Protein AF-A0A376P1E5-F1 (afdb_monomer_lite)

Secondary structure (DSSP, 8-state):
-HHHHHHHHHHHHHHHHHHHHHHHHHHHHHHTHHHHHHTT-HHHHHHHHHHHHHHHHHHHHHHHHHHHHHTHHHHHHHHHHHHHHHHHHHHHSPTTSS-HHHHHHHHHHHHHHHHHHHHHHHHHHHHHHHHHHHHHHH-

pLDDT: mean 73.29, std 11.2, range [42.22, 89.94]

Sequence (139 aa):
MVIYQRYSTPIVRRVRAYLADINDGFNEIINGMSVIQQFRQQARFGERMGEASRSHYMARMQTLRLDGFLLRPLLSLFSSLILCGLLMLFGFSASGTIEVGVLYAFISYLGRLNEPLIELTTQQAMLQQAVVAGERCLN

Foldseek 3Di:
DVVCVVPVVVLLVVLVVLVVVLVVLVVCCVVCVVVCVVVVVVVVSVVVSVVSVVVSVVSVVVVVCCLVPCQVVVLVVVLVVVLVVVVVVVVPDDPPPDDPVNNVVVNVVSVVVSVVSNVVVVVVSVVVVVVVVVVVVVD

Organism: Escherichia coli (NCBI:txid562)

InterPro domains:
  IPR011527 ABC tran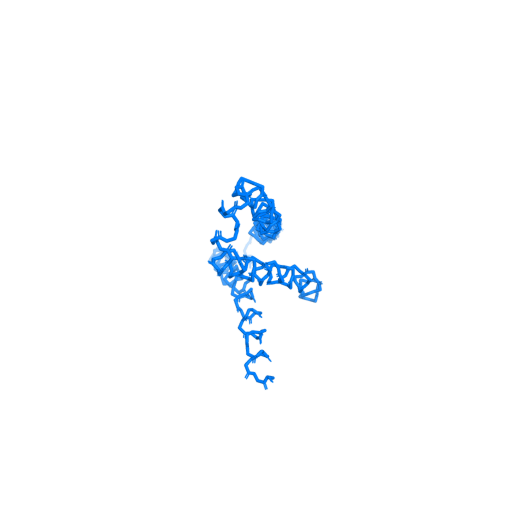sporter type 1, transmembrane domain [PF00664] (2-116)
  IPR011527 ABC transporter type 1, transmembrane domain [PS50929] (1-1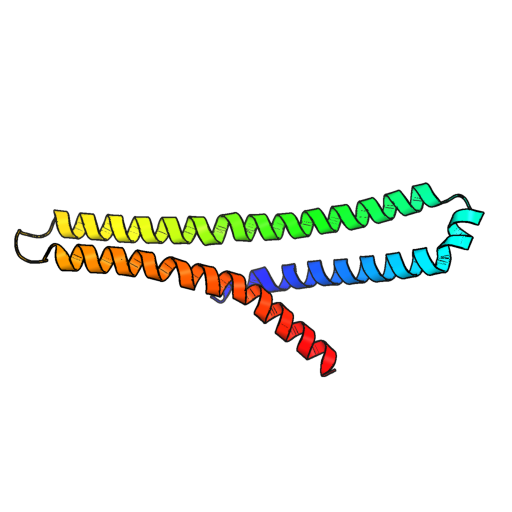29)
  IPR036640 ABC transporter type 1, transmembrane domain superfamily [G3DSA:1.20.1560.10] (1-139)
  IPR036640 ABC transporter type 1, transmembrane domain superfamily [SSF90123] (1-137)

Radius of gyration: 25.0 Å; chains: 1; bounding box: 57×25×74 Å

Structure (mmCIF, N/CA/C/O backbone):
data_AF-A0A376P1E5-F1
#
_entry.id   AF-A0A376P1E5-F1
#
loop_
_atom_site.group_PDB
_atom_site.id
_atom_site.type_symbol
_atom_site.label_atom_id
_atom_site.label_alt_id
_atom_site.label_comp_id
_atom_site.label_asym_id
_atom_site.label_entity_id
_atom_site.label_seq_id
_atom_site.pdbx_PDB_ins_code
_atom_site.Cartn_x
_atom_site.Cartn_y
_atom_site.Cartn_z
_atom_site.occupancy
_atom_site.B_iso_or_equiv
_atom_site.auth_seq_id
_atom_site.auth_comp_id
_atom_site.auth_asym_id
_atom_site.auth_atom_id
_atom_site.pdbx_PDB_model_num
ATOM 1 N N . MET A 1 1 ? -0.132 -12.889 -12.738 1.00 45.53 1 MET A N 1
ATOM 2 C CA . MET A 1 1 ? -1.487 -12.371 -12.423 1.00 45.53 1 MET A CA 1
ATOM 3 C C . MET A 1 1 ? -2.299 -13.292 -11.497 1.00 45.53 1 MET A C 1
ATOM 5 O O . MET A 1 1 ? -2.848 -12.797 -10.524 1.00 45.53 1 MET A O 1
ATOM 9 N N . VAL A 1 2 ? -2.311 -14.618 -11.705 1.00 42.22 2 VAL A N 1
ATOM 10 C CA . VAL A 1 2 ? -3.041 -15.595 -10.851 1.00 42.22 2 VAL A CA 1
ATOM 11 C C . VAL A 1 2 ? -2.475 -15.719 -9.424 1.00 42.22 2 VAL A C 1
ATOM 13 O O . VAL A 1 2 ? -3.220 -15.884 -8.461 1.00 42.22 2 VAL A O 1
ATOM 16 N N . ILE A 1 3 ? -1.155 -15.583 -9.261 1.00 45.47 3 ILE A N 1
ATOM 17 C CA . ILE A 1 3 ? -0.488 -15.692 -7.949 1.00 45.47 3 ILE A CA 1
ATOM 18 C C . ILE A 1 3 ? -0.892 -14.533 -7.017 1.00 45.47 3 ILE A C 1
ATOM 20 O O . ILE A 1 3 ? -1.144 -14.756 -5.837 1.00 45.47 3 ILE A O 1
ATOM 24 N N . TYR A 1 4 ? -1.058 -13.319 -7.552 1.00 46.44 4 TYR A N 1
ATOM 25 C CA . TYR A 1 4 ? -1.469 -12.142 -6.776 1.00 46.44 4 TYR A CA 1
ATOM 26 C C . TYR A 1 4 ? -2.921 -12.257 -6.280 1.00 46.44 4 TYR A C 1
ATOM 28 O O . TYR A 1 4 ? -3.209 -11.998 -5.112 1.00 46.44 4 TYR A O 1
ATOM 36 N N . GLN A 1 5 ? -3.828 -12.754 -7.131 1.00 42.28 5 GLN A N 1
ATOM 37 C CA . GLN A 1 5 ? -5.219 -13.029 -6.748 1.00 42.28 5 GLN A CA 1
ATOM 38 C C . GLN A 1 5 ? -5.316 -14.092 -5.642 1.00 42.28 5 GLN A C 1
ATOM 40 O O . GLN A 1 5 ? -6.094 -13.934 -4.701 1.00 42.28 5 GLN A O 1
ATOM 45 N N . ARG A 1 6 ? -4.498 -15.151 -5.698 1.00 48.94 6 ARG A N 1
ATOM 46 C CA . ARG A 1 6 ? -4.562 -16.259 -4.730 1.00 48.94 6 ARG A CA 1
ATOM 47 C C . ARG A 1 6 ? -4.090 -15.864 -3.325 1.00 48.94 6 ARG A C 1
ATOM 49 O O . ARG A 1 6 ? -4.612 -16.395 -2.349 1.00 48.94 6 ARG A O 1
ATOM 56 N N . TYR A 1 7 ? -3.166 -14.906 -3.223 1.00 52.75 7 TYR A N 1
ATOM 57 C CA . TYR A 1 7 ? -2.656 -14.400 -1.942 1.00 52.75 7 TYR A CA 1
ATOM 58 C C . TYR A 1 7 ? -3.430 -13.195 -1.385 1.00 52.75 7 TYR A C 1
ATOM 60 O O . TYR A 1 7 ? -3.555 -13.070 -0.169 1.00 52.75 7 TYR A O 1
ATOM 68 N N . SER A 1 8 ? -3.982 -12.326 -2.238 1.00 45.38 8 SER A N 1
ATOM 69 C CA . SER A 1 8 ? -4.650 -11.088 -1.800 1.00 45.38 8 SER A CA 1
ATOM 70 C C . SER A 1 8 ? -6.070 -11.326 -1.252 1.00 45.38 8 SER A C 1
ATOM 72 O O . SER A 1 8 ? -6.469 -10.751 -0.236 1.00 45.38 8 SER A O 1
ATOM 74 N N . THR A 1 9 ? -6.810 -12.270 -1.844 1.00 51.03 9 THR A N 1
ATOM 75 C CA . THR A 1 9 ? -8.192 -12.611 -1.452 1.00 51.03 9 THR A CA 1
ATOM 76 C C . THR A 1 9 ? -8.371 -12.994 0.036 1.00 51.03 9 THR A C 1
ATOM 78 O O . THR A 1 9 ? -9.308 -12.492 0.667 1.00 51.03 9 THR A O 1
ATOM 81 N N . PRO A 1 10 ? -7.511 -13.830 0.662 1.00 55.25 10 PRO A N 1
ATOM 82 C CA . PRO A 1 10 ? -7.650 -14.158 2.087 1.00 55.25 10 PRO A CA 1
ATOM 83 C C . PRO A 1 10 ? -7.321 -12.986 3.028 1.00 55.25 10 PRO A C 1
ATOM 85 O O . PRO A 1 10 ? -7.872 -12.910 4.127 1.00 55.25 10 PRO A O 1
ATOM 88 N N . ILE A 1 11 ? -6.465 -12.052 2.605 1.00 52.69 11 ILE A N 1
ATOM 89 C CA . ILE A 1 11 ? -6.040 -10.908 3.425 1.00 52.69 11 ILE A CA 1
ATOM 90 C C . ILE A 1 11 ? -7.155 -9.858 3.500 1.00 52.69 11 ILE A C 1
ATOM 92 O O . ILE A 1 11 ? -7.519 -9.412 4.590 1.00 52.69 11 ILE A O 1
ATOM 96 N N . VAL A 1 12 ? -7.777 -9.531 2.363 1.00 52.94 12 VAL A N 1
ATOM 97 C CA . VAL A 1 12 ? -8.883 -8.558 2.297 1.00 52.94 12 VAL A CA 1
ATOM 98 C C . VAL A 1 12 ? -10.117 -9.053 3.062 1.00 52.94 12 VAL A C 1
ATOM 100 O O . VAL A 1 12 ? -10.780 -8.267 3.744 1.00 52.94 12 VAL A O 1
ATOM 103 N N . ARG A 1 13 ? -10.400 -10.365 3.024 1.00 56.72 13 ARG A N 1
ATOM 104 C CA . ARG A 1 13 ? -11.483 -10.972 3.820 1.00 56.72 13 ARG A CA 1
ATOM 105 C C . ARG A 1 13 ? -11.240 -10.855 5.325 1.00 56.72 13 ARG A C 1
ATOM 107 O O . ARG A 1 13 ? -12.173 -10.514 6.048 1.00 56.72 13 ARG A O 1
ATOM 114 N N . ARG A 1 14 ? -10.005 -11.067 5.796 1.00 58.28 14 ARG A N 1
ATOM 115 C CA . ARG A 1 14 ? -9.660 -10.914 7.220 1.00 58.28 14 ARG A CA 1
ATOM 116 C C . ARG A 1 14 ? -9.850 -9.483 7.703 1.00 58.28 14 ARG A C 1
ATOM 118 O O . ARG A 1 14 ? -10.514 -9.286 8.709 1.00 58.28 14 ARG A O 1
ATOM 125 N N . VAL A 1 15 ? -9.359 -8.486 6.964 1.00 54.09 15 VAL A N 1
ATOM 126 C CA . VAL A 1 15 ? -9.497 -7.063 7.343 1.00 54.09 15 VAL A CA 1
ATOM 127 C C . VAL A 1 15 ? -10.967 -6.636 7.476 1.00 54.09 15 VAL A C 1
ATOM 129 O O . VAL A 1 15 ? -11.294 -5.825 8.342 1.00 54.09 15 VAL A O 1
ATOM 132 N N . ARG A 1 16 ? -11.868 -7.195 6.656 1.00 55.34 16 ARG A N 1
ATOM 133 C CA . ARG A 1 16 ? -13.310 -6.907 6.738 1.00 55.34 16 ARG A CA 1
ATOM 134 C C . ARG A 1 16 ? -14.029 -7.629 7.877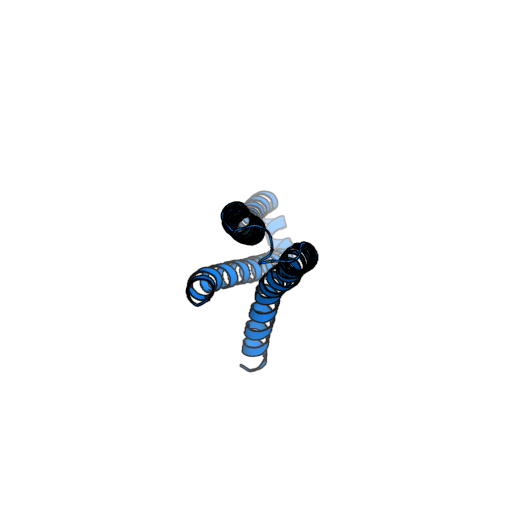 1.00 55.34 16 ARG A C 1
ATOM 136 O O . ARG A 1 16 ? -14.917 -7.018 8.457 1.00 55.34 16 ARG A O 1
ATOM 143 N N . ALA A 1 17 ? -13.676 -8.880 8.178 1.00 60.81 17 ALA A N 1
ATOM 144 C CA . ALA A 1 17 ? -14.227 -9.596 9.337 1.00 60.81 17 ALA A CA 1
ATOM 145 C C . ALA A 1 17 ? -13.890 -8.846 10.629 1.00 60.81 17 ALA A C 1
ATOM 147 O O . ALA A 1 17 ? -14.767 -8.493 11.402 1.00 60.81 17 ALA A O 1
ATOM 148 N N . TYR A 1 18 ? -12.627 -8.451 10.731 1.00 61.38 18 TYR A N 1
ATOM 149 C CA . TYR A 1 18 ? -12.126 -7.561 11.754 1.00 61.38 18 TYR A CA 1
ATOM 150 C C . TYR A 1 18 ? -12.979 -6.278 11.853 1.00 61.38 18 TYR A C 1
ATOM 152 O O . TYR A 1 18 ? -13.576 -6.019 12.893 1.00 61.38 18 TYR A O 1
ATOM 160 N N . LEU A 1 19 ? -13.114 -5.476 10.789 1.00 59.12 19 LEU A N 1
ATOM 161 C CA . LEU A 1 19 ? -13.917 -4.239 10.846 1.00 59.12 19 LEU A CA 1
ATOM 162 C C . LEU A 1 19 ? -15.374 -4.444 11.302 1.00 59.12 19 LEU A C 1
ATOM 164 O O . LEU A 1 19 ? -15.890 -3.567 11.989 1.00 59.12 19 LEU A O 1
ATOM 168 N N . ALA A 1 20 ? -16.013 -5.560 10.936 1.00 62.41 20 ALA A N 1
ATOM 169 C CA . ALA A 1 20 ? -17.356 -5.899 11.408 1.00 62.41 20 ALA A CA 1
ATOM 170 C C . ALA A 1 20 ? -17.361 -6.197 12.917 1.00 62.41 20 ALA A C 1
ATOM 172 O O . ALA A 1 20 ? -18.119 -5.562 13.639 1.00 62.41 20 ALA A O 1
ATOM 173 N N . ASP A 1 21 ? -16.431 -7.027 13.400 1.00 65.56 21 ASP A N 1
ATOM 174 C CA . ASP A 1 21 ? -16.296 -7.349 14.828 1.00 65.56 21 ASP A CA 1
ATOM 175 C C . ASP A 1 21 ? -16.030 -6.101 15.687 1.00 65.56 21 ASP A C 1
ATOM 177 O O . ASP A 1 21 ? -16.553 -5.973 16.794 1.00 65.56 21 ASP A O 1
ATOM 181 N N . ILE A 1 22 ? -15.242 -5.143 15.178 1.00 68.19 22 ILE A N 1
ATOM 182 C CA . ILE A 1 22 ? -15.045 -3.854 15.859 1.00 68.19 22 ILE A CA 1
ATOM 183 C C . ILE A 1 22 ? -16.345 -3.055 15.901 1.00 68.19 22 ILE A C 1
ATOM 185 O O . ILE A 1 22 ? -16.668 -2.499 16.947 1.00 68.19 22 ILE A O 1
ATOM 189 N N . ASN A 1 23 ? -17.078 -2.965 14.790 1.00 71.12 23 ASN A N 1
ATOM 190 C CA . ASN A 1 23 ? -18.297 -2.161 14.734 1.00 71.12 23 ASN A CA 1
ATOM 191 C C . ASN A 1 23 ? -19.396 -2.745 15.628 1.00 71.12 23 ASN A C 1
ATOM 193 O O . ASN A 1 23 ? -20.053 -1.995 16.348 1.00 71.12 23 ASN A O 1
ATOM 197 N N . ASP A 1 24 ? -19.545 -4.068 15.621 1.00 73.12 24 ASP A N 1
ATOM 198 C CA . ASP A 1 24 ? -20.491 -4.790 16.469 1.00 73.12 24 ASP A CA 1
ATOM 199 C C . ASP A 1 24 ? -20.105 -4.646 17.947 1.00 73.12 24 ASP A C 1
ATOM 201 O O . ASP A 1 24 ? -20.950 -4.295 18.771 1.00 73.12 24 ASP A O 1
ATOM 205 N N . GLY A 1 25 ? -18.813 -4.768 18.275 1.00 69.94 25 GLY A N 1
ATOM 206 C CA . GLY A 1 25 ? -18.303 -4.533 19.627 1.00 69.94 25 GLY A CA 1
ATOM 207 C C . GLY A 1 25 ? -18.503 -3.092 20.113 1.00 69.94 25 GLY A C 1
ATOM 208 O O . GLY A 1 25 ? -18.881 -2.873 21.264 1.00 69.94 25 GLY A O 1
ATOM 209 N N . PHE A 1 26 ? -18.316 -2.092 19.245 1.00 73.44 26 PHE A N 1
ATOM 210 C CA . PHE A 1 26 ? -18.623 -0.697 19.578 1.00 73.44 26 PHE A CA 1
ATOM 211 C C . PHE A 1 26 ? -20.119 -0.484 19.805 1.00 73.44 26 PHE A C 1
ATOM 213 O O . PHE A 1 26 ? -20.490 0.204 20.755 1.00 73.44 26 PHE A O 1
ATOM 220 N N . ASN A 1 27 ? -20.977 -1.078 18.973 1.00 76.38 27 ASN A N 1
ATOM 221 C CA . ASN A 1 27 ? -22.427 -0.982 19.129 1.00 76.38 27 ASN A CA 1
ATOM 222 C C . ASN A 1 27 ? -22.883 -1.603 20.455 1.00 76.38 27 ASN A C 1
ATOM 224 O O . ASN A 1 27 ? -23.675 -1.008 21.184 1.00 76.38 27 ASN A O 1
ATOM 228 N N . GLU A 1 28 ? -22.339 -2.766 20.810 1.00 76.75 28 GLU A N 1
ATOM 229 C CA . GLU A 1 28 ? -22.619 -3.443 22.076 1.00 76.75 28 GLU A CA 1
ATOM 230 C C . GLU A 1 28 ? -22.170 -2.603 23.283 1.00 76.75 28 GLU A C 1
ATOM 232 O O . GLU A 1 28 ? -22.914 -2.456 24.252 1.00 76.75 28 GLU A O 1
ATOM 237 N N . ILE A 1 29 ? -20.994 -1.970 23.210 1.00 74.19 29 ILE A N 1
ATOM 238 C CA . ILE A 1 29 ? -20.472 -1.119 24.289 1.00 74.19 29 ILE A CA 1
ATOM 239 C C . ILE A 1 29 ? -21.262 0.184 24.418 1.00 74.19 29 ILE A C 1
ATOM 241 O O . ILE A 1 29 ? -21.532 0.606 25.539 1.00 74.19 29 ILE A O 1
ATOM 245 N N . ILE A 1 30 ? -21.651 0.823 23.310 1.00 79.44 30 ILE A N 1
ATOM 246 C CA . ILE A 1 30 ? -22.430 2.071 23.338 1.00 79.44 30 ILE A CA 1
ATOM 247 C C . ILE A 1 30 ? -23.820 1.813 23.929 1.00 79.44 30 ILE A C 1
ATOM 249 O O . ILE A 1 30 ? -24.239 2.535 24.833 1.00 79.44 30 ILE A O 1
ATOM 253 N N . ASN A 1 31 ? -24.502 0.753 23.483 1.00 81.25 31 ASN A N 1
ATOM 254 C CA . ASN A 1 31 ? -25.818 0.382 24.010 1.00 81.25 31 ASN A CA 1
ATOM 255 C C . ASN A 1 31 ? -25.737 -0.163 25.450 1.00 81.25 31 ASN A C 1
ATOM 257 O O . ASN A 1 31 ? -26.640 0.063 26.253 1.00 81.25 31 ASN A O 1
ATOM 261 N N . GLY A 1 32 ? -24.641 -0.840 25.805 1.00 81.69 32 GLY A N 1
ATOM 262 C CA . GLY A 1 32 ? -24.393 -1.427 27.124 1.00 81.69 32 GLY A CA 1
ATOM 263 C C . GLY A 1 32 ? -23.621 -0.534 28.101 1.00 81.69 32 GLY A C 1
ATOM 264 O O . GLY A 1 32 ? -23.275 -0.992 29.193 1.00 81.69 32 GLY A O 1
ATOM 265 N N . MET A 1 33 ? -23.332 0.727 27.758 1.00 84.12 33 MET A N 1
ATOM 266 C CA . MET A 1 33 ? -22.394 1.561 28.523 1.00 84.12 33 MET A CA 1
ATOM 267 C C . MET A 1 33 ? -22.849 1.777 29.969 1.00 84.12 33 MET A C 1
ATOM 269 O O . MET A 1 33 ? -22.028 1.771 30.888 1.00 84.12 33 MET A O 1
ATOM 273 N N . SER A 1 34 ? -24.160 1.905 30.191 1.00 85.38 34 SER A N 1
ATOM 274 C CA . SER A 1 34 ? -24.717 2.043 31.540 1.00 85.38 34 SER A CA 1
ATOM 275 C C . SER A 1 34 ? -24.438 0.798 32.394 1.00 85.38 34 SER A C 1
ATOM 277 O O . SER A 1 34 ? -24.089 0.930 33.564 1.00 85.38 34 SER A O 1
ATOM 279 N N . VAL A 1 35 ? -24.518 -0.402 31.810 1.00 84.81 35 VAL A N 1
ATOM 280 C CA . VAL A 1 35 ? -24.235 -1.675 32.489 1.00 84.8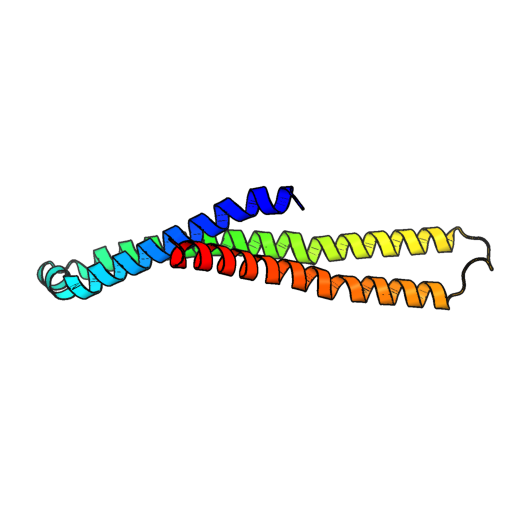1 35 VAL A CA 1
ATOM 281 C C . VAL A 1 35 ? -22.742 -1.771 32.810 1.00 84.81 35 VAL A C 1
ATOM 283 O O . VAL A 1 35 ? -22.358 -2.054 33.942 1.00 84.81 35 VAL A O 1
ATOM 286 N N . ILE A 1 36 ? -21.872 -1.440 31.852 1.00 83.69 36 ILE A N 1
ATOM 287 C CA . ILE A 1 36 ? -20.412 -1.474 32.043 1.00 83.69 36 ILE A CA 1
ATOM 288 C C . ILE A 1 36 ? -19.974 -0.519 33.167 1.00 83.69 36 ILE A C 1
ATOM 290 O O . ILE A 1 36 ? -19.099 -0.865 33.968 1.00 83.69 36 ILE A O 1
ATOM 294 N N . GLN A 1 37 ? -20.595 0.662 33.261 1.00 87.06 37 GLN A N 1
ATOM 295 C CA . GLN A 1 37 ? -20.354 1.628 34.337 1.00 87.06 37 GLN A CA 1
ATOM 296 C C . GLN A 1 37 ? -20.866 1.132 35.693 1.00 87.06 37 GLN A C 1
ATOM 298 O O . GLN A 1 37 ? -20.152 1.261 36.689 1.00 87.06 37 GLN A O 1
ATOM 303 N N . GLN A 1 38 ? -22.053 0.517 35.737 1.00 89.06 38 GLN A N 1
ATOM 304 C CA . GLN A 1 38 ? -22.618 -0.062 36.963 1.00 89.06 38 GLN A CA 1
ATOM 305 C C . GLN A 1 38 ? -21.706 -1.139 37.565 1.00 89.06 38 GLN A C 1
ATOM 307 O O . GLN A 1 38 ? -21.521 -1.178 38.779 1.00 89.06 38 GLN A O 1
ATOM 312 N N . PHE A 1 39 ? -21.060 -1.952 36.726 1.00 89.94 39 PHE A N 1
ATOM 313 C CA . PHE A 1 39 ? -20.085 -2.957 37.166 1.00 89.94 39 PHE A CA 1
ATOM 314 C C . PHE A 1 39 ? -18.638 -2.430 37.275 1.00 89.94 39 PHE A C 1
ATOM 316 O O . PHE A 1 39 ? -17.728 -3.206 37.582 1.00 89.94 39 PHE A O 1
ATOM 323 N N . ARG A 1 40 ? -18.399 -1.131 37.015 1.00 87.50 40 ARG A N 1
ATOM 324 C CA . ARG A 1 40 ? -17.067 -0.489 36.961 1.00 87.50 40 ARG A CA 1
ATOM 325 C C . ARG A 1 40 ? -16.052 -1.247 36.084 1.00 87.50 40 ARG A C 1
ATOM 327 O O . ARG A 1 40 ? -14.862 -1.283 36.382 1.00 87.50 40 ARG A O 1
ATOM 334 N N . GLN A 1 41 ? -16.509 -1.856 34.987 1.00 87.25 41 GLN A N 1
ATOM 335 C CA . GLN A 1 41 ? -15.683 -2.685 34.087 1.00 87.25 41 GLN A CA 1
ATOM 336 C C . GLN A 1 41 ? -15.089 -1.904 32.899 1.00 87.25 41 GLN A C 1
ATOM 338 O O . GLN A 1 41 ? -14.596 -2.507 31.946 1.00 87.25 41 GLN A O 1
ATOM 343 N N . GLN A 1 42 ? -15.114 -0.567 32.934 1.00 85.00 42 GLN A N 1
ATOM 344 C CA . GLN A 1 42 ? -14.692 0.288 31.813 1.00 85.00 42 GLN A CA 1
ATOM 345 C C . GLN A 1 42 ? -13.239 0.025 31.385 1.00 85.00 42 GLN A C 1
ATOM 347 O O . GLN A 1 42 ? -12.962 -0.063 30.192 1.00 85.00 42 GLN A O 1
ATOM 352 N N . ALA A 1 43 ? -12.323 -0.161 32.343 1.00 85.75 43 ALA A N 1
ATOM 353 C CA . ALA A 1 43 ? -10.912 -0.437 32.059 1.00 85.75 43 ALA A CA 1
ATOM 354 C C . ALA A 1 43 ? -10.714 -1.785 31.341 1.00 85.75 43 ALA A C 1
ATOM 356 O O . ALA A 1 43 ? -10.023 -1.847 30.328 1.00 85.75 43 ALA A O 1
ATOM 357 N N . ARG A 1 44 ? -11.394 -2.844 31.802 1.00 83.12 44 ARG A N 1
ATOM 358 C CA . ARG A 1 44 ? -11.306 -4.194 31.218 1.00 83.12 44 ARG A CA 1
ATOM 359 C C . ARG A 1 44 ? -11.867 -4.251 29.795 1.00 83.12 44 ARG A C 1
ATOM 361 O O . ARG A 1 44 ? -11.313 -4.924 28.929 1.00 83.12 44 ARG A O 1
ATOM 368 N N . PHE A 1 45 ? -12.972 -3.548 29.542 1.00 79.62 45 PHE A N 1
ATOM 369 C CA . PHE A 1 45 ? -13.521 -3.418 28.189 1.00 79.62 45 PHE A CA 1
ATOM 370 C C . PHE A 1 45 ? -12.631 -2.555 27.286 1.00 79.62 45 PHE A C 1
ATOM 372 O O . PHE A 1 45 ? -12.445 -2.896 26.119 1.00 79.62 45 PHE A O 1
ATOM 379 N N . GLY A 1 46 ? -12.029 -1.493 27.831 1.00 81.31 46 GLY A N 1
ATOM 380 C CA . GLY A 1 46 ? -11.036 -0.679 27.132 1.00 81.31 46 GLY A CA 1
ATOM 381 C C . GLY A 1 46 ? -9.814 -1.487 26.689 1.00 81.31 46 GLY A C 1
ATOM 382 O O . GLY A 1 46 ? -9.397 -1.366 25.539 1.00 81.31 46 GLY A O 1
ATOM 383 N N . GLU A 1 47 ? -9.288 -2.365 27.549 1.00 86.75 47 GLU A N 1
ATOM 384 C CA . GLU A 1 47 ? -8.193 -3.279 27.193 1.00 86.75 47 GLU A CA 1
ATOM 385 C C . GLU A 1 47 ? -8.589 -4.263 26.089 1.00 86.75 47 GLU A C 1
ATOM 387 O O . GLU A 1 47 ? -7.880 -4.341 25.087 1.00 86.75 47 GLU A O 1
ATOM 392 N N . ARG A 1 48 ? -9.745 -4.943 26.199 1.00 81.50 48 ARG A N 1
ATOM 393 C CA . ARG A 1 48 ? -10.240 -5.846 25.134 1.00 81.50 48 ARG A CA 1
ATOM 394 C C . ARG A 1 48 ? -10.362 -5.135 23.789 1.00 81.50 48 ARG A C 1
ATOM 396 O O . ARG A 1 48 ? -9.975 -5.686 22.759 1.00 81.50 48 ARG A O 1
ATOM 403 N N . MET A 1 49 ? -10.897 -3.916 23.784 1.00 77.25 49 MET A N 1
ATOM 404 C CA . MET A 1 49 ? -11.061 -3.145 22.553 1.00 77.25 49 MET A CA 1
ATOM 405 C C . MET A 1 49 ? -9.713 -2.657 22.005 1.00 77.25 49 MET A C 1
ATOM 407 O O . MET A 1 49 ? -9.497 -2.657 20.791 1.00 77.25 49 MET A O 1
ATOM 411 N N . GLY A 1 50 ? -8.777 -2.307 22.890 1.00 81.31 50 GLY A N 1
ATOM 412 C CA . GLY A 1 50 ? -7.394 -2.000 22.538 1.00 81.31 50 GLY A CA 1
ATOM 413 C C . GLY A 1 50 ? -6.675 -3.187 21.892 1.00 81.31 50 GLY A C 1
ATOM 414 O O . GLY A 1 50 ? -6.009 -3.014 20.871 1.00 81.31 50 GLY A O 1
ATOM 415 N N . GLU A 1 51 ? -6.853 -4.395 22.424 1.00 84.19 51 GLU A N 1
ATOM 416 C CA . GLU A 1 51 ? -6.312 -5.638 21.862 1.00 84.19 51 GLU A CA 1
ATOM 417 C C . GLU A 1 51 ? -6.892 -5.948 20.478 1.00 84.19 51 GLU A C 1
ATOM 419 O O . GLU A 1 51 ? -6.137 -6.194 19.531 1.00 84.19 51 GLU A O 1
ATOM 424 N N . ALA A 1 52 ? -8.219 -5.852 20.329 1.00 74.56 52 ALA A N 1
ATOM 425 C CA . ALA A 1 52 ? -8.892 -6.019 19.044 1.00 74.56 52 ALA A CA 1
ATOM 426 C C . ALA A 1 52 ? -8.346 -5.016 18.014 1.00 74.56 52 ALA A C 1
ATOM 428 O O . ALA A 1 52 ? -7.838 -5.410 16.964 1.00 74.56 52 ALA A O 1
ATOM 429 N N . SER A 1 53 ? -8.305 -3.727 18.355 1.00 74.44 53 SER A N 1
ATOM 430 C CA . SER A 1 53 ? -7.783 -2.679 17.472 1.00 74.44 53 SER A CA 1
ATOM 431 C C . SER A 1 53 ? -6.301 -2.885 17.114 1.00 74.44 53 SER A C 1
ATOM 433 O O . SER A 1 53 ? -5.891 -2.702 15.964 1.00 74.44 53 SER A O 1
ATOM 435 N N . ARG A 1 54 ? -5.481 -3.365 18.060 1.00 82.25 54 ARG A N 1
ATOM 436 C CA . ARG A 1 54 ? -4.064 -3.677 17.822 1.00 82.25 54 ARG A CA 1
ATOM 437 C C . ARG A 1 54 ? -3.885 -4.867 16.883 1.00 82.25 54 ARG A C 1
ATOM 439 O O . ARG A 1 54 ? -3.019 -4.816 16.009 1.00 82.25 54 ARG A O 1
ATOM 446 N N . SER A 1 55 ? -4.709 -5.906 17.007 1.00 76.38 55 SER A N 1
ATOM 447 C CA . SER A 1 55 ? -4.681 -7.054 16.091 1.00 76.38 55 SER A CA 1
ATOM 448 C C . SER A 1 55 ? -5.039 -6.648 14.652 1.00 76.38 55 SER A C 1
ATOM 450 O O . SER A 1 55 ? -4.348 -7.030 13.704 1.00 76.38 55 SER A O 1
ATOM 452 N N . HIS A 1 56 ? -6.020 -5.757 14.485 1.00 73.12 56 HIS A N 1
ATOM 453 C CA . HIS A 1 56 ? -6.375 -5.181 13.188 1.00 73.12 56 HIS A CA 1
ATOM 454 C C . HIS A 1 56 ? -5.259 -4.329 12.603 1.00 73.12 56 HIS A C 1
ATOM 456 O O . HIS A 1 56 ? -4.956 -4.425 11.413 1.00 73.12 56 HIS A O 1
ATOM 462 N N . TYR A 1 57 ? -4.652 -3.482 13.435 1.00 74.00 57 TYR A N 1
ATOM 463 C CA . TYR A 1 57 ? -3.533 -2.648 13.030 1.00 74.00 57 TYR A CA 1
ATOM 464 C C . TYR A 1 57 ? -2.373 -3.506 12.516 1.00 74.00 57 TYR A C 1
ATOM 466 O O . TYR A 1 57 ? -1.829 -3.227 11.449 1.00 74.00 57 TYR A O 1
ATOM 474 N N . MET A 1 58 ? -2.043 -4.596 13.216 1.00 77.19 58 MET A N 1
ATOM 475 C CA . MET A 1 58 ? -0.997 -5.529 12.790 1.00 77.19 58 MET A CA 1
ATOM 476 C C . MET A 1 58 ? -1.336 -6.210 11.459 1.00 77.19 58 MET A C 1
ATOM 478 O O . MET A 1 58 ? -0.480 -6.271 10.575 1.00 77.19 58 MET A O 1
ATOM 482 N N . ALA A 1 59 ? -2.584 -6.647 11.262 1.00 69.31 59 ALA A N 1
ATOM 483 C CA . ALA A 1 59 ? -3.031 -7.222 9.992 1.00 69.31 59 ALA A CA 1
ATOM 484 C C . ALA A 1 59 ? -2.961 -6.206 8.830 1.00 69.31 59 ALA A C 1
ATOM 486 O O . ALA A 1 59 ? -2.457 -6.511 7.744 1.00 69.31 59 ALA A O 1
ATOM 487 N N . ARG A 1 60 ? -3.398 -4.960 9.062 1.00 71.25 60 ARG A N 1
ATOM 488 C CA . ARG A 1 60 ? -3.303 -3.854 8.092 1.00 71.25 60 ARG A CA 1
ATOM 489 C C . ARG A 1 60 ? -1.842 -3.546 7.747 1.00 71.25 60 ARG A C 1
ATOM 491 O O . ARG A 1 60 ? -1.512 -3.383 6.575 1.00 71.25 60 ARG A O 1
ATOM 498 N N . MET A 1 61 ? -0.967 -3.516 8.750 1.00 73.75 61 MET A N 1
ATOM 499 C CA . MET A 1 61 ? 0.460 -3.235 8.589 1.00 73.75 61 MET A CA 1
ATOM 500 C C . MET A 1 61 ? 1.186 -4.332 7.803 1.00 73.75 61 MET A C 1
ATOM 502 O O . MET A 1 61 ? 2.025 -4.023 6.960 1.00 73.75 61 MET A O 1
ATOM 506 N N . GLN A 1 62 ? 0.852 -5.608 8.028 1.00 71.00 62 GLN A N 1
ATOM 507 C CA . GLN A 1 62 ? 1.388 -6.715 7.226 1.00 71.00 62 GLN A CA 1
ATOM 508 C C . GLN A 1 62 ? 1.002 -6.580 5.750 1.00 71.00 62 GLN A C 1
ATOM 510 O O . GLN A 1 62 ? 1.846 -6.776 4.879 1.00 71.00 62 GLN A O 1
ATOM 515 N N . THR A 1 63 ? -0.239 -6.175 5.477 1.00 66.19 63 THR A N 1
ATOM 516 C CA . THR A 1 63 ? -0.723 -5.935 4.109 1.00 66.19 63 THR A CA 1
ATOM 517 C C . THR A 1 63 ? 0.041 -4.782 3.451 1.00 66.19 63 THR A C 1
ATOM 519 O O . THR A 1 63 ? 0.549 -4.924 2.344 1.00 66.19 63 THR A O 1
ATOM 522 N N . LEU A 1 64 ? 0.218 -3.670 4.174 1.00 67.69 64 LEU A N 1
ATOM 523 C CA . LEU A 1 64 ? 0.935 -2.496 3.675 1.00 67.69 64 LEU A CA 1
ATOM 524 C C . LEU A 1 64 ? 2.431 -2.760 3.453 1.00 67.69 64 LEU A C 1
ATOM 526 O O . LEU A 1 64 ? 3.005 -2.259 2.491 1.00 67.69 64 LEU A O 1
ATOM 530 N N . ARG A 1 65 ? 3.074 -3.558 4.317 1.00 66.38 65 ARG A N 1
ATOM 531 C CA . ARG A 1 65 ? 4.464 -3.998 4.109 1.00 66.38 65 ARG A CA 1
ATOM 532 C C . ARG A 1 65 ? 4.604 -4.857 2.859 1.00 66.38 65 ARG A C 1
ATOM 534 O O . ARG A 1 65 ? 5.599 -4.712 2.156 1.00 66.38 65 ARG A O 1
ATOM 541 N N . LEU A 1 66 ? 3.630 -5.723 2.582 1.00 64.88 66 LEU A N 1
ATOM 542 C CA . LEU A 1 66 ? 3.630 -6.546 1.377 1.00 64.88 66 LEU A CA 1
ATOM 543 C C . LEU A 1 66 ? 3.518 -5.668 0.121 1.00 64.88 66 LEU A C 1
ATOM 545 O O . LEU A 1 66 ? 4.360 -5.781 -0.765 1.00 64.88 66 LEU A O 1
ATOM 549 N N . ASP A 1 67 ? 2.566 -4.732 0.095 1.00 64.00 67 ASP A N 1
ATOM 550 C CA . ASP A 1 67 ? 2.389 -3.789 -1.020 1.00 64.00 67 ASP A CA 1
ATOM 551 C C . ASP A 1 67 ? 3.612 -2.876 -1.201 1.00 64.00 67 ASP A C 1
ATOM 553 O O . ASP A 1 67 ? 4.098 -2.672 -2.316 1.00 64.00 67 ASP A O 1
ATOM 557 N N . GLY A 1 68 ? 4.147 -2.353 -0.095 1.00 63.88 68 GLY A N 1
ATOM 558 C CA . GLY A 1 68 ? 5.292 -1.447 -0.096 1.00 63.88 68 GLY A CA 1
ATOM 559 C C . GLY A 1 68 ? 6.591 -2.105 -0.560 1.00 63.88 68 GLY A C 1
ATOM 560 O O . GLY A 1 68 ? 7.408 -1.445 -1.201 1.00 63.88 68 GLY A O 1
ATOM 561 N N . PHE A 1 69 ? 6.781 -3.395 -0.275 1.00 61.03 69 PHE A N 1
ATOM 562 C CA . PHE A 1 69 ? 8.013 -4.106 -0.613 1.00 61.03 69 PHE A CA 1
ATOM 563 C C . PHE A 1 69 ? 7.956 -4.810 -1.975 1.00 61.03 69 PHE A C 1
ATOM 565 O O . PHE A 1 69 ? 8.970 -4.867 -2.667 1.00 61.03 69 PHE A O 1
ATOM 572 N N . LEU A 1 70 ? 6.797 -5.335 -2.391 1.00 61.09 70 LEU A N 1
ATOM 573 C CA . LEU A 1 70 ? 6.704 -6.118 -3.630 1.00 61.09 70 LEU A CA 1
ATOM 574 C C . LEU A 1 70 ? 6.376 -5.297 -4.876 1.00 61.09 70 LEU A C 1
ATOM 576 O O . LEU A 1 70 ? 6.744 -5.728 -5.960 1.00 61.09 70 LEU A O 1
ATOM 580 N N . LEU A 1 71 ? 5.675 -4.166 -4.776 1.00 65.56 71 LEU A N 1
ATOM 581 C CA . LEU A 1 71 ? 5.183 -3.490 -5.984 1.00 65.56 71 LEU A CA 1
ATOM 582 C C . LEU A 1 71 ? 6.188 -2.484 -6.535 1.00 65.56 71 LEU A C 1
ATOM 584 O O . LEU A 1 71 ? 6.707 -2.652 -7.637 1.00 65.56 71 LEU A O 1
ATOM 588 N N . ARG A 1 72 ? 6.511 -1.450 -5.755 1.00 67.19 72 ARG A N 1
ATOM 589 C CA . ARG A 1 72 ? 7.409 -0.374 -6.203 1.00 67.19 72 ARG A CA 1
ATOM 590 C C . ARG A 1 72 ? 8.860 -0.838 -6.405 1.00 67.19 72 ARG A C 1
ATOM 592 O O . ARG A 1 72 ? 9.415 -0.549 -7.465 1.00 67.19 72 ARG A O 1
ATOM 599 N N . PRO A 1 73 ? 9.488 -1.565 -5.458 1.00 75.12 73 PRO A N 1
ATOM 600 C CA . PRO A 1 73 ? 10.884 -1.976 -5.610 1.00 75.12 73 PRO A CA 1
ATOM 601 C C . PRO A 1 73 ? 11.079 -2.982 -6.745 1.00 75.12 73 PRO A C 1
ATOM 603 O O . PRO A 1 73 ? 12.071 -2.908 -7.463 1.00 75.12 73 PRO A O 1
ATOM 606 N N . LEU A 1 74 ? 10.124 -3.892 -6.945 1.00 75.12 74 LEU A N 1
ATOM 607 C CA . LEU A 1 74 ? 10.222 -4.936 -7.963 1.00 75.12 74 LEU A CA 1
ATOM 608 C C . LEU A 1 74 ? 10.061 -4.370 -9.380 1.00 75.12 74 LEU A C 1
ATOM 610 O O . LEU A 1 74 ? 10.832 -4.739 -10.260 1.00 75.12 74 LEU A O 1
ATOM 614 N N . LEU A 1 75 ? 9.124 -3.435 -9.591 1.00 75.50 75 LEU A N 1
ATOM 615 C CA . LEU A 1 75 ? 8.977 -2.713 -10.865 1.00 75.50 75 LEU A CA 1
ATOM 616 C C . LEU A 1 75 ? 10.220 -1.874 -11.190 1.00 75.50 75 LEU A C 1
ATOM 618 O O . LEU A 1 75 ? 10.687 -1.866 -12.331 1.00 75.50 75 LEU A O 1
ATOM 622 N N . SER A 1 76 ? 10.793 -1.222 -10.174 1.00 78.94 76 SER A N 1
ATOM 623 C CA . SER A 1 76 ? 12.054 -0.486 -10.302 1.00 78.94 76 SER A CA 1
ATOM 624 C C . SER A 1 76 ? 13.222 -1.408 -10.668 1.00 78.94 76 SER A C 1
ATOM 626 O O . SER A 1 76 ? 13.978 -1.116 -11.596 1.00 78.94 76 SER A O 1
ATOM 628 N N . LEU A 1 77 ? 13.338 -2.565 -10.007 1.00 83.12 77 LEU A N 1
ATOM 629 C CA . LEU A 1 77 ? 14.353 -3.572 -10.314 1.00 83.12 77 LEU A CA 1
ATOM 630 C C . LEU A 1 77 ? 14.205 -4.098 -11.749 1.00 83.12 77 LEU A C 1
ATOM 632 O O . LEU A 1 77 ? 15.193 -4.177 -12.474 1.00 83.12 77 LEU A O 1
ATOM 636 N N . PHE A 1 78 ? 12.977 -4.405 -12.178 1.00 83.88 78 PHE A N 1
ATOM 637 C CA . PHE A 1 78 ? 12.691 -4.880 -13.534 1.00 83.88 78 PHE A CA 1
ATOM 638 C C . PHE A 1 78 ? 13.064 -3.835 -14.587 1.00 83.88 78 PHE A C 1
ATOM 640 O O . PHE A 1 78 ? 13.744 -4.146 -15.562 1.00 83.88 78 PHE A O 1
ATOM 647 N N . SER A 1 79 ? 12.682 -2.578 -14.353 1.00 82.06 79 SER A N 1
ATOM 648 C CA . SER A 1 79 ? 13.052 -1.456 -15.218 1.00 82.06 79 SER A CA 1
ATOM 649 C C . SER A 1 79 ? 14.564 -1.283 -15.297 1.00 82.06 79 SER A C 1
ATOM 651 O O . SER A 1 79 ? 15.109 -1.099 -16.381 1.00 82.06 79 SER A O 1
ATOM 653 N N . SER A 1 80 ? 15.251 -1.398 -14.160 1.00 85.12 80 SER A N 1
ATOM 654 C CA . SER A 1 80 ? 16.708 -1.264 -14.083 1.00 85.12 80 SER A CA 1
ATOM 655 C C . SER A 1 80 ? 17.420 -2.397 -14.826 1.00 85.12 80 SER A C 1
ATOM 657 O O . SER A 1 80 ? 18.393 -2.143 -15.529 1.00 85.12 80 SER A O 1
ATOM 659 N N . LEU A 1 81 ? 16.913 -3.632 -14.735 1.00 88.88 81 LEU A N 1
ATOM 660 C CA . LEU A 1 81 ? 17.419 -4.784 -15.487 1.00 88.88 81 LEU A CA 1
ATOM 661 C C . LEU A 1 81 ? 17.223 -4.620 -16.996 1.00 88.88 81 LEU A C 1
ATOM 663 O O . LEU A 1 81 ? 18.155 -4.874 -17.755 1.00 88.88 81 LEU A O 1
ATOM 667 N N . ILE A 1 82 ? 16.045 -4.163 -17.431 1.00 85.94 82 ILE A N 1
ATOM 668 C CA . ILE A 1 82 ? 15.768 -3.896 -18.850 1.00 85.94 82 ILE A CA 1
ATOM 669 C C . ILE A 1 82 ? 16.710 -2.811 -19.377 1.00 85.94 82 ILE A C 1
ATOM 671 O O . ILE A 1 82 ? 17.300 -2.978 -20.441 1.00 85.94 82 ILE A O 1
ATOM 675 N N . LEU A 1 83 ? 16.889 -1.723 -18.624 1.00 85.75 83 LEU A N 1
ATOM 676 C CA . LEU A 1 83 ? 17.772 -0.619 -18.997 1.00 85.75 83 LEU A CA 1
ATOM 677 C C . LEU A 1 83 ? 19.234 -1.088 -19.063 1.00 85.75 83 LEU A C 1
ATOM 679 O O . LEU A 1 83 ? 19.929 -0.810 -20.036 1.00 85.75 83 LEU A O 1
ATOM 683 N N . CYS A 1 84 ? 19.684 -1.872 -18.082 1.00 88.38 84 CYS A N 1
ATOM 684 C CA . CYS A 1 84 ? 21.026 -2.450 -18.073 1.00 88.38 84 CYS A CA 1
ATOM 685 C C . CYS A 1 84 ? 21.252 -3.395 -19.267 1.00 88.38 84 CYS A C 1
ATOM 687 O O . CYS A 1 84 ? 22.263 -3.276 -19.957 1.00 88.38 84 CYS A O 1
ATOM 689 N N . GLY A 1 85 ? 20.285 -4.268 -19.572 1.00 86.69 85 GLY A N 1
ATOM 690 C CA . GLY A 1 85 ? 20.329 -5.150 -20.740 1.00 86.69 85 GLY A CA 1
ATOM 691 C C . GLY A 1 85 ? 20.353 -4.384 -22.064 1.00 86.69 85 GLY A C 1
ATOM 692 O O . GLY A 1 85 ? 21.147 -4.708 -22.945 1.00 86.69 85 GLY A O 1
ATOM 693 N N . LEU A 1 86 ? 19.548 -3.324 -22.187 1.00 83.75 86 LEU A N 1
ATOM 694 C CA . LEU A 1 86 ? 19.538 -2.438 -23.354 1.00 83.75 86 LEU A CA 1
ATOM 695 C C . LEU A 1 86 ? 20.903 -1.765 -23.555 1.00 83.75 86 LEU A C 1
ATOM 697 O O . LEU A 1 86 ? 21.426 -1.754 -24.667 1.00 83.75 86 LEU A O 1
ATOM 701 N N . LEU A 1 87 ? 21.495 -1.232 -22.482 1.00 83.00 87 LEU A N 1
ATOM 702 C CA . LEU A 1 87 ? 22.812 -0.595 -22.532 1.00 83.00 87 LEU A CA 1
ATOM 703 C C . LEU A 1 87 ? 23.921 -1.588 -22.881 1.00 83.00 87 LEU A C 1
ATOM 705 O O . LEU A 1 87 ? 24.802 -1.244 -23.664 1.00 83.00 87 LEU A O 1
ATOM 709 N N . MET A 1 88 ? 23.873 -2.814 -22.352 1.00 84.94 88 MET A N 1
ATOM 710 C CA . MET A 1 88 ? 24.816 -3.868 -22.734 1.00 84.94 88 MET A CA 1
ATOM 711 C C . MET A 1 88 ? 24.689 -4.209 -24.220 1.00 84.94 88 MET A C 1
ATOM 713 O O . MET A 1 88 ? 25.691 -4.191 -24.929 1.00 84.94 88 MET A O 1
ATOM 717 N N . LEU A 1 89 ? 23.472 -4.452 -24.719 1.00 81.69 89 LEU A N 1
ATOM 718 C CA . LEU A 1 89 ? 23.228 -4.726 -26.141 1.00 81.69 89 LEU A CA 1
ATOM 719 C C . LEU A 1 89 ? 23.746 -3.596 -27.037 1.00 81.69 89 LEU A C 1
ATOM 721 O O . LEU A 1 89 ? 24.370 -3.865 -28.062 1.00 81.69 89 LEU A O 1
ATOM 725 N N . PHE A 1 90 ? 23.536 -2.340 -26.638 1.00 77.88 90 PHE A N 1
ATOM 726 C CA . PHE A 1 90 ? 24.050 -1.181 -27.363 1.00 77.88 90 PHE A CA 1
ATOM 727 C C . PHE A 1 90 ? 25.583 -1.103 -27.311 1.00 77.88 90 PHE A C 1
ATOM 729 O O . PHE A 1 90 ? 26.214 -0.866 -28.335 1.00 77.88 90 PHE A O 1
ATOM 736 N N . GLY A 1 91 ? 26.189 -1.365 -26.150 1.00 77.75 91 GLY A N 1
ATOM 737 C CA . GLY A 1 91 ? 27.644 -1.379 -25.973 1.00 77.75 91 GLY A CA 1
ATOM 738 C C . GLY A 1 91 ? 28.362 -2.469 -26.777 1.00 77.75 91 GLY A C 1
ATOM 739 O O . GLY A 1 91 ? 29.503 -2.265 -27.181 1.00 77.75 91 GLY A O 1
ATOM 740 N N . PHE A 1 92 ? 27.698 -3.598 -27.048 1.00 78.31 92 PHE A N 1
ATOM 741 C CA . PHE A 1 92 ? 28.218 -4.676 -27.901 1.00 78.31 92 PHE A CA 1
ATOM 742 C C . PHE A 1 92 ? 27.852 -4.527 -29.389 1.00 78.31 92 PHE A C 1
ATOM 744 O O . PHE A 1 92 ? 28.367 -5.277 -30.219 1.00 78.31 92 PHE A O 1
ATOM 751 N N . SER A 1 93 ? 26.975 -3.585 -29.750 1.00 75.12 93 SER A N 1
ATOM 752 C CA . SER A 1 93 ? 26.557 -3.370 -31.139 1.00 75.12 93 SER A CA 1
ATOM 753 C C . SER A 1 93 ? 27.585 -2.537 -31.909 1.00 75.12 93 SER A C 1
ATOM 755 O O . SER A 1 93 ? 28.083 -1.525 -31.420 1.00 75.12 93 SER A O 1
ATOM 757 N N . ALA A 1 94 ? 27.890 -2.943 -33.145 1.00 66.31 94 ALA A N 1
ATOM 758 C CA . ALA A 1 94 ? 28.796 -2.202 -34.020 1.00 66.31 94 ALA A CA 1
ATOM 759 C C . ALA A 1 94 ? 28.243 -0.794 -34.321 1.00 66.31 94 ALA A C 1
ATOM 761 O O . ALA A 1 94 ? 27.034 -0.615 -34.525 1.00 66.31 94 ALA A O 1
ATOM 762 N N . SER A 1 95 ? 29.134 0.205 -34.347 1.00 66.25 95 SER A N 1
ATOM 763 C CA . SER A 1 95 ? 28.783 1.619 -34.510 1.00 66.25 95 SER A CA 1
ATOM 764 C C . SER A 1 95 ? 27.953 1.844 -35.780 1.00 66.25 95 SER A C 1
ATOM 766 O O . SER A 1 95 ? 28.455 1.627 -36.881 1.00 66.25 95 SER A O 1
ATOM 768 N N . GLY A 1 96 ? 26.702 2.292 -35.624 1.00 64.06 96 GLY A N 1
ATOM 769 C CA . GLY A 1 96 ? 25.829 2.696 -36.737 1.00 64.06 96 GLY A CA 1
ATOM 770 C C . GLY A 1 96 ? 24.485 1.969 -36.846 1.00 64.06 96 GLY A C 1
ATOM 771 O O . GLY A 1 96 ? 23.666 2.360 -37.667 1.00 64.06 96 GLY A O 1
ATOM 772 N N . THR A 1 97 ? 24.222 0.948 -36.023 1.00 64.69 97 THR A N 1
ATOM 773 C CA . THR A 1 97 ? 22.984 0.143 -36.140 1.00 64.69 97 THR A CA 1
ATOM 774 C C . THR A 1 97 ? 21.783 0.746 -35.394 1.00 64.69 97 THR A C 1
ATOM 776 O O . THR A 1 97 ? 20.637 0.481 -35.746 1.00 64.69 97 THR A O 1
ATOM 779 N N . ILE A 1 98 ? 22.017 1.553 -34.353 1.00 68.38 98 ILE A N 1
ATOM 780 C CA . ILE A 1 98 ? 20.961 2.108 -33.493 1.00 68.38 98 ILE A CA 1
ATOM 781 C C . ILE A 1 98 ? 21.244 3.594 -33.251 1.00 68.38 98 ILE A C 1
ATOM 783 O O . ILE A 1 98 ? 22.311 3.955 -32.752 1.00 68.38 98 ILE A O 1
ATOM 787 N N . GLU A 1 99 ? 20.286 4.461 -33.586 1.00 79.75 99 GLU A N 1
ATOM 788 C CA . GLU A 1 99 ? 20.379 5.897 -33.311 1.00 79.75 99 GLU A CA 1
ATOM 789 C C . GLU A 1 99 ? 20.187 6.199 -31.819 1.00 79.75 99 GLU A C 1
ATOM 791 O O . GLU A 1 99 ? 19.331 5.620 -31.144 1.00 79.75 99 GLU A O 1
ATOM 796 N N . VAL A 1 100 ? 20.925 7.190 -31.309 1.00 79.19 100 VAL A N 1
ATOM 797 C CA . VAL A 1 100 ? 20.808 7.674 -29.919 1.00 79.19 100 VAL A CA 1
ATOM 798 C C . VAL A 1 100 ? 19.368 8.101 -29.586 1.00 79.19 100 VAL A C 1
ATOM 800 O O . VAL A 1 100 ? 18.908 7.913 -28.459 1.00 79.19 100 VAL A O 1
ATOM 803 N N . GLY A 1 101 ? 18.623 8.605 -30.577 1.00 81.50 101 GLY A N 1
ATOM 804 C CA . GLY A 1 101 ? 17.211 8.966 -30.435 1.00 81.50 101 GLY A CA 1
ATOM 805 C C . GLY A 1 101 ? 16.299 7.777 -30.112 1.00 81.50 101 GLY A C 1
ATOM 806 O O . GLY A 1 101 ? 15.378 7.920 -29.309 1.00 81.50 101 GLY A O 1
AT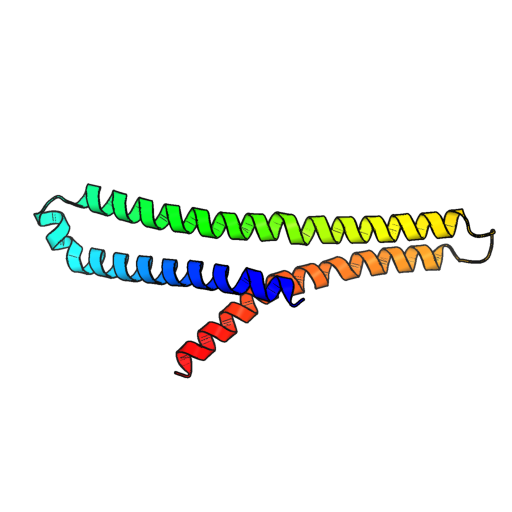OM 807 N N . VAL A 1 102 ? 16.590 6.590 -30.655 1.00 81.69 102 VAL A N 1
ATOM 808 C CA . VAL A 1 102 ? 15.838 5.358 -30.359 1.00 81.69 102 VAL A CA 1
ATOM 809 C C . VAL A 1 102 ? 16.077 4.929 -28.913 1.00 81.69 102 VAL A C 1
ATOM 811 O O . VAL A 1 102 ? 15.130 4.581 -28.209 1.00 81.69 102 VAL A O 1
ATOM 814 N N . LEU A 1 103 ? 17.323 5.027 -28.436 1.00 78.94 103 LEU A N 1
ATOM 815 C CA . LEU A 1 103 ? 17.672 4.718 -27.048 1.00 78.94 103 LEU A CA 1
ATOM 816 C C . LEU A 1 103 ? 16.950 5.661 -26.073 1.00 78.94 103 LEU A C 1
ATOM 818 O O . LEU A 1 103 ? 16.345 5.215 -25.098 1.00 78.94 103 LEU A O 1
ATOM 822 N N . TYR A 1 104 ? 16.963 6.963 -26.374 1.00 83.88 104 TYR A N 1
ATOM 823 C CA . TYR A 1 104 ? 16.258 7.974 -25.590 1.00 83.88 104 TYR A CA 1
ATOM 824 C C . TYR A 1 104 ? 14.746 7.714 -25.546 1.00 83.88 104 TYR A C 1
ATOM 826 O O . TYR A 1 104 ? 14.152 7.700 -24.464 1.00 83.88 104 TYR A O 1
ATOM 834 N N . ALA A 1 105 ? 14.127 7.462 -26.703 1.00 86.50 105 ALA A N 1
ATOM 835 C CA . ALA A 1 105 ? 12.700 7.172 -26.791 1.00 86.50 105 ALA A CA 1
ATOM 836 C C . ALA A 1 105 ? 12.328 5.920 -25.981 1.00 86.50 105 ALA A C 1
ATOM 838 O O . ALA A 1 105 ? 11.350 5.941 -25.234 1.00 86.50 105 ALA A O 1
ATOM 839 N N . PHE A 1 106 ? 13.143 4.863 -26.054 1.00 83.12 106 PHE A N 1
ATOM 840 C CA . PHE A 1 106 ? 12.899 3.619 -25.328 1.00 83.12 106 PHE A CA 1
ATOM 841 C C . PHE A 1 106 ? 12.990 3.801 -23.809 1.00 83.12 106 PHE A C 1
ATOM 843 O O . PHE A 1 106 ? 12.085 3.383 -23.089 1.00 83.12 106 PHE A O 1
ATOM 850 N N . ILE A 1 107 ? 14.035 4.476 -23.313 1.00 82.12 107 ILE A N 1
ATOM 851 C CA . ILE A 1 107 ? 14.185 4.783 -21.880 1.00 82.12 107 ILE A CA 1
ATOM 852 C C . ILE A 1 107 ? 13.003 5.632 -21.391 1.00 82.12 107 ILE A C 1
ATOM 854 O O . ILE A 1 107 ? 12.441 5.367 -20.327 1.00 82.12 107 ILE A O 1
ATOM 858 N N . SER A 1 108 ? 12.587 6.622 -22.187 1.00 84.75 108 SER A N 1
ATOM 859 C CA . SER A 1 108 ? 11.452 7.485 -21.855 1.00 84.75 108 SER A CA 1
ATOM 860 C C . SER A 1 108 ? 10.135 6.702 -21.780 1.00 84.75 108 SER A C 1
ATOM 862 O O . SER A 1 108 ? 9.364 6.871 -20.834 1.00 84.75 108 SER A O 1
ATOM 864 N N . TYR A 1 109 ? 9.882 5.799 -22.730 1.00 86.25 109 TYR A N 1
ATOM 865 C CA . TYR A 1 109 ? 8.690 4.947 -22.725 1.00 86.25 109 TYR A CA 1
ATOM 866 C C . TYR A 1 109 ? 8.695 3.922 -21.593 1.00 86.25 109 TYR A C 1
ATOM 868 O O . TYR A 1 109 ? 7.657 3.718 -20.966 1.00 86.25 109 TYR A O 1
ATOM 876 N N . LEU A 1 110 ? 9.852 3.341 -21.273 1.00 82.31 110 LEU A N 1
ATOM 877 C CA . LEU A 1 110 ? 9.999 2.434 -20.137 1.00 82.31 110 LEU A CA 1
ATOM 878 C C . LEU A 1 110 ? 9.636 3.137 -18.819 1.00 82.31 110 LEU A C 1
ATOM 880 O O . LEU A 1 110 ? 8.860 2.606 -18.028 1.00 82.31 110 LEU A O 1
ATOM 884 N N . GLY A 1 111 ? 10.133 4.362 -18.615 1.00 81.00 111 GLY A N 1
ATOM 885 C CA . GLY A 1 111 ? 9.788 5.174 -17.447 1.00 81.00 111 GLY A CA 1
ATOM 886 C C . GLY A 1 111 ? 8.289 5.474 -17.360 1.00 81.00 111 GLY A C 1
ATOM 887 O O . GLY A 1 111 ? 7.693 5.322 -16.296 1.00 81.00 111 GLY A O 1
ATOM 888 N N . ARG A 1 112 ? 7.656 5.820 -18.489 1.00 84.19 112 ARG A N 1
ATOM 889 C CA . ARG A 1 112 ? 6.209 6.097 -18.557 1.00 84.19 112 ARG A CA 1
ATOM 890 C C . ARG A 1 112 ? 5.329 4.876 -18.304 1.00 84.19 112 ARG A C 1
ATOM 892 O O . ARG A 1 112 ? 4.188 5.065 -17.909 1.00 84.19 112 ARG A O 1
ATOM 899 N N . LEU A 1 113 ? 5.816 3.654 -18.528 1.00 81.38 113 LEU A N 1
ATOM 900 C CA . LEU A 1 113 ? 5.059 2.424 -18.260 1.00 81.38 113 LEU A CA 1
ATOM 901 C C . LEU A 1 113 ? 4.985 2.075 -16.767 1.00 81.38 113 LEU A C 1
ATOM 903 O O . LEU A 1 113 ? 4.045 1.399 -16.350 1.00 81.38 113 LEU A O 1
ATOM 907 N N . ASN A 1 114 ? 5.928 2.548 -15.951 1.00 76.50 114 ASN A N 1
ATOM 908 C CA . ASN A 1 114 ? 5.947 2.241 -14.521 1.00 76.50 114 ASN A CA 1
ATOM 909 C C . ASN A 1 114 ? 4.791 2.891 -13.756 1.00 76.50 114 ASN A C 1
ATOM 911 O O . ASN A 1 114 ? 4.163 2.228 -12.933 1.00 76.50 114 ASN A O 1
ATOM 915 N N . GLU A 1 115 ? 4.491 4.158 -14.044 1.00 79.19 115 GLU A N 1
ATOM 916 C CA . GLU A 1 115 ? 3.410 4.909 -13.392 1.00 79.19 115 GLU A CA 1
ATOM 917 C C . GLU A 1 115 ? 2.033 4.219 -13.527 1.00 79.19 115 GLU A C 1
ATOM 919 O O . GLU A 1 115 ? 1.436 3.890 -12.499 1.00 79.19 115 GLU A O 1
ATOM 924 N N . PRO A 1 116 ? 1.540 3.894 -14.743 1.00 80.44 116 PRO A N 1
ATOM 925 C CA . PRO A 1 116 ? 0.245 3.242 -14.909 1.00 80.44 116 PRO A CA 1
ATOM 926 C C . PRO A 1 116 ? 0.228 1.819 -14.348 1.00 80.44 116 PRO A C 1
ATOM 928 O O . PRO A 1 116 ? -0.805 1.373 -13.863 1.00 80.44 116 PRO A O 1
ATOM 931 N N . LEU A 1 117 ? 1.351 1.091 -14.353 1.00 77.25 117 LEU A N 1
ATOM 932 C CA . LEU A 1 117 ? 1.423 -0.221 -13.701 1.00 77.25 117 LEU A CA 1
ATOM 933 C C . LEU A 1 117 ? 1.237 -0.113 -12.185 1.00 77.25 117 LEU A C 1
ATOM 935 O O . LEU A 1 117 ? 0.481 -0.892 -11.598 1.00 77.25 117 LEU A O 1
ATOM 939 N N . ILE A 1 118 ? 1.886 0.863 -11.548 1.00 74.50 118 ILE A N 1
ATOM 940 C CA . ILE A 1 118 ? 1.698 1.136 -10.119 1.00 74.50 118 ILE A CA 1
ATOM 941 C C . ILE A 1 118 ? 0.236 1.498 -9.856 1.00 74.50 118 ILE A C 1
ATOM 943 O O . ILE A 1 118 ? -0.375 0.934 -8.948 1.00 74.50 118 ILE A O 1
ATOM 947 N N . GLU A 1 119 ? -0.333 2.383 -10.671 1.00 77.56 119 GLU A N 1
ATOM 948 C CA . GLU A 1 119 ? -1.709 2.851 -10.524 1.00 77.56 119 GLU A CA 1
ATOM 949 C C . GLU A 1 119 ? -2.743 1.729 -10.714 1.00 77.56 119 GLU A C 1
ATOM 951 O O . GLU A 1 119 ? -3.665 1.589 -9.914 1.00 77.56 119 GLU A O 1
ATOM 956 N N . LEU A 1 120 ? -2.560 0.846 -11.698 1.00 75.62 120 LEU A N 1
ATOM 957 C CA . LEU A 1 120 ? -3.408 -0.337 -11.870 1.00 75.62 120 LEU A CA 1
ATOM 958 C C . LEU A 1 120 ? -3.359 -1.250 -10.644 1.00 75.62 120 LEU A C 1
ATOM 960 O O . LEU A 1 120 ? -4.381 -1.809 -10.237 1.00 75.62 120 LEU A O 1
ATOM 964 N N . THR A 1 121 ? -2.181 -1.396 -10.036 1.00 70.38 121 THR A N 1
ATOM 965 C CA . THR A 1 121 ? -2.032 -2.291 -8.889 1.00 70.38 121 THR A CA 1
ATOM 966 C C . THR A 1 121 ? -2.650 -1.706 -7.619 1.00 70.38 121 THR A C 1
ATOM 968 O O . THR A 1 121 ? -3.249 -2.445 -6.837 1.00 70.38 121 THR A O 1
ATOM 971 N N . THR A 1 122 ? -2.592 -0.384 -7.433 1.00 69.94 122 THR A N 1
ATOM 972 C CA . THR A 1 122 ? -3.284 0.290 -6.322 1.00 69.94 122 THR A CA 1
ATOM 973 C C . THR A 1 122 ? -4.800 0.315 -6.530 1.00 69.94 122 THR A C 1
ATOM 975 O O . THR A 1 122 ? -5.552 0.058 -5.586 1.00 69.94 122 THR A O 1
ATOM 978 N N . GLN A 1 123 ? -5.274 0.534 -7.760 1.00 73.44 123 GLN A N 1
ATOM 979 C CA . GLN A 1 123 ? -6.704 0.501 -8.085 1.00 73.44 123 GLN A CA 1
ATOM 980 C C . GLN A 1 123 ? -7.310 -0.905 -7.976 1.00 73.44 123 GLN A C 1
ATOM 982 O O . GLN A 1 123 ? -8.500 -1.039 -7.683 1.00 73.44 123 GLN A O 1
ATOM 987 N N . GLN A 1 124 ? -6.517 -1.970 -8.130 1.00 68.50 124 GLN A N 1
ATOM 988 C CA . GLN A 1 124 ? -7.002 -3.345 -7.994 1.00 68.50 124 GLN A CA 1
ATOM 989 C C . GLN A 1 124 ? -7.605 -3.626 -6.609 1.00 68.50 124 GLN A C 1
ATO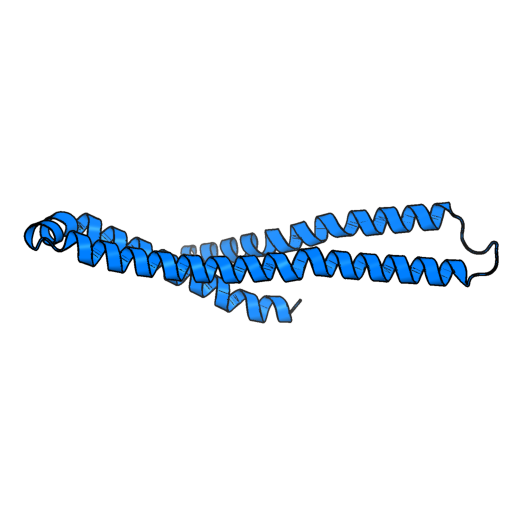M 991 O O . GLN A 1 124 ? -8.636 -4.296 -6.514 1.00 68.50 124 GLN A O 1
ATOM 996 N N . ALA A 1 125 ? -7.010 -3.087 -5.541 1.00 69.25 125 ALA A N 1
ATOM 997 C CA . ALA A 1 125 ? -7.547 -3.226 -4.188 1.00 69.25 125 ALA A CA 1
ATOM 998 C C . ALA A 1 125 ? -8.917 -2.538 -4.048 1.00 69.25 125 ALA A C 1
ATOM 1000 O O . ALA A 1 125 ? -9.831 -3.091 -3.435 1.00 69.25 125 ALA A O 1
ATOM 1001 N N . MET A 1 126 ? -9.084 -1.364 -4.663 1.00 72.00 126 MET A N 1
ATOM 1002 C CA . MET A 1 126 ? -10.352 -0.629 -4.684 1.00 72.00 126 MET A CA 1
ATOM 1003 C C . MET A 1 126 ? -11.429 -1.372 -5.490 1.00 72.00 126 MET A C 1
ATOM 1005 O O . MET A 1 126 ? -12.562 -1.503 -5.032 1.00 72.00 126 MET A O 1
ATOM 1009 N N . LEU A 1 127 ? -11.077 -1.936 -6.650 1.00 70.25 127 LEU A N 1
ATOM 1010 C CA . LEU A 1 127 ? -11.999 -2.730 -7.470 1.00 70.25 127 LEU A CA 1
ATOM 1011 C C . LEU A 1 127 ? -12.473 -3.993 -6.743 1.00 70.25 127 LEU A C 1
ATOM 1013 O O . LEU A 1 127 ? -13.667 -4.283 -6.724 1.00 70.25 127 LEU A O 1
ATOM 1017 N N . GLN A 1 128 ? -11.566 -4.717 -6.079 1.00 66.75 128 GLN A N 1
ATOM 1018 C CA . GLN A 1 128 ? -11.942 -5.866 -5.249 1.00 66.75 128 GLN A CA 1
ATOM 1019 C C . GLN A 1 128 ? -12.899 -5.460 -4.121 1.00 66.75 128 GLN A C 1
ATOM 1021 O O . GLN A 1 128 ? -13.842 -6.187 -3.811 1.00 66.75 128 GLN A O 1
ATOM 1026 N N . GLN A 1 129 ? -12.697 -4.284 -3.519 1.00 68.94 129 GLN A N 1
ATOM 1027 C CA . GLN A 1 129 ? -13.608 -3.770 -2.500 1.00 68.94 129 GLN A CA 1
ATOM 1028 C C . GLN A 1 129 ? -15.000 -3.447 -3.055 1.00 68.94 129 GLN A C 1
ATOM 1030 O O . GLN A 1 129 ? -15.986 -3.740 -2.369 1.00 68.94 129 GLN A O 1
ATOM 1035 N N . ALA A 1 130 ? -15.071 -2.872 -4.257 1.00 73.38 130 ALA A N 1
ATOM 1036 C CA . ALA A 1 130 ? -16.318 -2.534 -4.935 1.00 73.38 130 ALA A CA 1
ATOM 1037 C C . ALA A 1 130 ? -17.129 -3.791 -5.290 1.00 73.38 130 ALA A C 1
ATOM 1039 O O . ALA A 1 130 ? -18.321 -3.841 -5.001 1.00 73.38 130 ALA A O 1
ATOM 1040 N N . VAL A 1 131 ? -16.477 -4.839 -5.809 1.00 76.50 131 VAL A N 1
ATOM 1041 C CA . VAL A 1 131 ? -17.131 -6.119 -6.143 1.00 76.50 131 VAL A CA 1
ATOM 1042 C C . VAL A 1 131 ? -17.765 -6.764 -4.909 1.00 76.50 131 VAL A C 1
ATOM 1044 O O . VAL A 1 131 ? -18.947 -7.090 -4.927 1.00 76.50 131 VAL A O 1
ATOM 1047 N N . VAL A 1 132 ? -17.027 -6.874 -3.797 1.00 70.69 132 VAL A N 1
ATOM 1048 C CA . VAL A 1 132 ? -17.555 -7.493 -2.564 1.00 70.69 132 VAL A CA 1
ATOM 1049 C C . VAL A 1 132 ? -18.670 -6.648 -1.929 1.00 70.69 132 VAL A C 1
ATOM 1051 O O . VAL A 1 132 ? -19.540 -7.182 -1.249 1.00 70.69 132 VAL A O 1
ATOM 1054 N N . ALA A 1 133 ? -18.647 -5.320 -2.094 1.00 71.44 133 ALA A N 1
ATOM 1055 C CA . ALA A 1 133 ? -19.759 -4.470 -1.662 1.00 71.44 133 ALA A CA 1
ATOM 1056 C C . ALA A 1 133 ? -21.006 -4.693 -2.537 1.00 71.44 133 ALA A C 1
ATOM 1058 O O . ALA A 1 133 ? -22.095 -4.848 -1.995 1.00 71.44 133 ALA A O 1
ATOM 1059 N N . GLY A 1 134 ? -20.833 -4.800 -3.859 1.00 79.38 134 GLY A N 1
ATOM 1060 C CA . GLY A 1 134 ? -21.911 -5.124 -4.796 1.00 79.38 134 GLY A CA 1
ATOM 1061 C C . GLY A 1 134 ? -22.562 -6.482 -4.518 1.00 79.38 134 GLY A C 1
ATOM 1062 O O . GLY A 1 134 ? -23.785 -6.564 -4.458 1.00 79.38 134 GLY A O 1
ATOM 1063 N N . GLU A 1 135 ? -21.768 -7.523 -4.247 1.00 79.62 135 GLU A N 1
ATOM 1064 C CA . GLU A 1 135 ? -22.274 -8.857 -3.871 1.00 79.62 135 GLU A CA 1
ATOM 1065 C C . GLU A 1 135 ? -23.145 -8.840 -2.604 1.00 79.62 135 GLU A C 1
ATOM 1067 O O . GLU A 1 135 ? -24.067 -9.642 -2.485 1.00 79.62 135 GLU A O 1
ATOM 1072 N N . ARG A 1 136 ? -22.867 -7.940 -1.650 1.00 70.44 136 ARG A N 1
ATOM 1073 C CA . ARG A 1 136 ? -23.657 -7.790 -0.414 1.00 70.44 136 ARG A CA 1
ATOM 1074 C C . ARG A 1 136 ? -24.944 -6.991 -0.595 1.00 70.44 136 ARG A C 1
ATOM 1076 O O . ARG A 1 136 ? -25.819 -7.113 0.244 1.00 70.44 136 ARG A O 1
ATOM 1083 N N . CYS A 1 137 ? -25.027 -6.131 -1.608 1.00 73.81 137 CYS A N 1
ATOM 1084 C CA . CYS A 1 137 ? -26.245 -5.373 -1.906 1.00 73.81 137 CYS A CA 1
ATOM 1085 C C . CYS A 1 137 ? -27.209 -6.147 -2.815 1.00 73.81 137 CYS A C 1
ATOM 1087 O O . CYS A 1 137 ? -28.391 -5.824 -2.850 1.00 73.81 137 CYS A O 1
ATOM 1089 N N . LEU A 1 138 ? -26.690 -7.103 -3.593 1.00 73.25 138 LEU A N 1
ATOM 1090 C CA . LEU A 1 138 ? -27.468 -7.933 -4.517 1.00 73.25 138 LEU A CA 1
ATOM 1091 C C . LEU A 1 138 ? -28.024 -9.218 -3.873 1.00 73.25 138 LEU A C 1
ATOM 1093 O O . LEU A 1 138 ? -28.957 -9.790 -4.430 1.00 73.25 138 LEU A O 1
ATOM 1097 N N . ASN A 1 139 ? -27.458 -9.658 -2.743 1.00 55.41 139 ASN A N 1
ATOM 1098 C CA . ASN A 1 139 ? -27.995 -10.725 -1.884 1.00 55.41 139 ASN A CA 1
ATOM 1099 C C . ASN A 1 139 ? -28.808 -10.130 -0.735 1.00 55.41 139 ASN A C 1
ATOM 1101 O O . ASN A 1 139 ? -29.805 -10.772 -0.343 1.00 55.41 139 ASN A O 1
#